Protein AF-A0A0K9PH12-F1 (afdb_monomer)

Structure (mmCIF, N/CA/C/O backbone):
data_AF-A0A0K9PH12-F1
#
_entry.id   AF-A0A0K9PH12-F1
#
loop_
_atom_site.group_PDB
_atom_site.id
_atom_site.type_symbol
_atom_site.la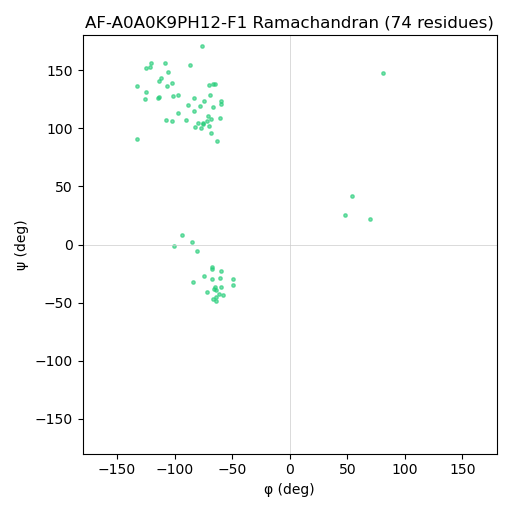bel_atom_id
_atom_site.label_alt_id
_atom_site.label_comp_id
_atom_site.label_asym_id
_atom_site.label_entity_id
_atom_site.label_seq_id
_atom_site.pdbx_PDB_ins_code
_atom_site.Cartn_x
_atom_site.Cartn_y
_atom_site.Cartn_z
_atom_site.occupancy
_atom_site.B_iso_or_equiv
_atom_site.auth_seq_id
_atom_site.auth_comp_id
_atom_site.auth_asym_id
_atom_site.auth_atom_id
_atom_site.pdbx_PDB_model_num
ATOM 1 N N . MET A 1 1 ? -19.606 5.828 20.224 1.00 58.03 1 MET A N 1
ATOM 2 C CA . MET A 1 1 ? -18.947 4.508 20.294 1.00 58.03 1 MET A CA 1
ATOM 3 C C . MET A 1 1 ? -17.628 4.657 19.556 1.00 58.03 1 MET A C 1
ATOM 5 O O . MET A 1 1 ? -17.654 5.205 18.464 1.00 58.03 1 MET A O 1
ATOM 9 N N . VAL A 1 2 ? -16.490 4.338 20.174 1.00 69.06 2 VAL A N 1
ATOM 10 C CA . VAL A 1 2 ? -15.186 4.443 19.496 1.00 69.06 2 VAL A 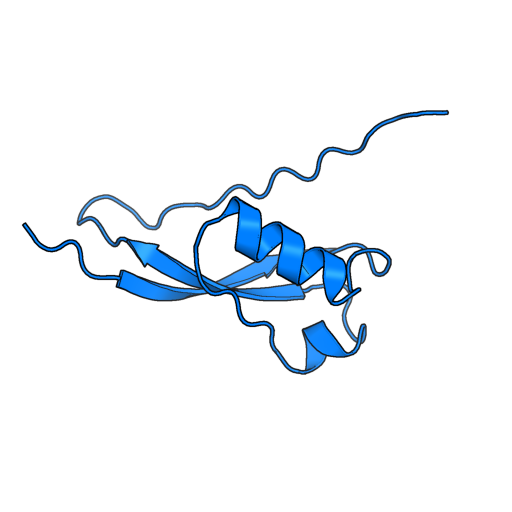CA 1
ATOM 11 C C . VAL A 1 2 ? -15.002 3.166 18.685 1.00 69.06 2 VAL A C 1
ATOM 13 O O . VAL A 1 2 ? -14.944 2.093 19.279 1.00 69.06 2 VAL A O 1
ATOM 16 N N . VAL A 1 3 ? -14.958 3.275 17.357 1.00 68.12 3 VAL A N 1
ATOM 17 C CA . VAL A 1 3 ? -14.656 2.132 16.486 1.00 68.12 3 VAL A CA 1
ATOM 18 C C . VAL A 1 3 ? -13.140 1.913 16.523 1.00 68.12 3 VAL A C 1
ATOM 20 O O . VAL A 1 3 ? -12.391 2.843 16.204 1.00 68.12 3 VAL A O 1
ATOM 23 N N . PRO A 1 4 ? -12.652 0.746 16.977 1.00 73.88 4 PRO A N 1
ATOM 24 C CA . PRO A 1 4 ? -11.221 0.488 17.037 1.00 73.88 4 PRO A CA 1
ATOM 25 C C . PRO A 1 4 ? -10.629 0.457 15.622 1.00 73.88 4 PRO A C 1
ATOM 27 O O . PRO A 1 4 ? -11.214 -0.123 14.707 1.00 73.88 4 PRO A O 1
ATOM 30 N N . LYS A 1 5 ? -9.453 1.073 15.446 1.00 76.62 5 LYS A N 1
ATOM 31 C CA . LYS A 1 5 ? -8.678 0.998 14.200 1.00 76.62 5 LYS A CA 1
ATOM 32 C C . LYS A 1 5 ? -7.537 0.006 14.365 1.00 76.62 5 LYS A C 1
ATOM 34 O O . LYS A 1 5 ? -6.756 0.137 15.309 1.00 76.62 5 LYS A O 1
ATOM 39 N N . LEU A 1 6 ? -7.423 -0.952 13.449 1.00 80.06 6 LEU A N 1
ATOM 40 C CA . LEU A 1 6 ? -6.326 -1.919 13.429 1.00 80.06 6 LEU A CA 1
ATOM 41 C C . LEU A 1 6 ? -5.415 -1.699 12.216 1.00 80.06 6 LEU A C 1
ATOM 43 O O . LEU A 1 6 ? -5.905 -1.377 11.131 1.00 80.06 6 LEU A O 1
ATOM 47 N N . PRO A 1 7 ? -4.094 -1.884 12.381 1.00 82.88 7 PRO A N 1
ATOM 48 C CA . PRO A 1 7 ? -3.167 -1.906 11.263 1.00 82.88 7 PRO A CA 1
ATOM 49 C C . PRO A 1 7 ? -3.307 -3.237 10.507 1.00 82.88 7 PRO A C 1
ATOM 51 O O . PRO A 1 7 ? -3.142 -4.306 11.094 1.00 82.88 7 PRO A O 1
ATOM 54 N N . VAL A 1 8 ? -3.595 -3.173 9.207 1.00 82.88 8 VAL A N 1
ATOM 55 C CA . VAL A 1 8 ? -3.772 -4.341 8.331 1.00 82.88 8 VAL A CA 1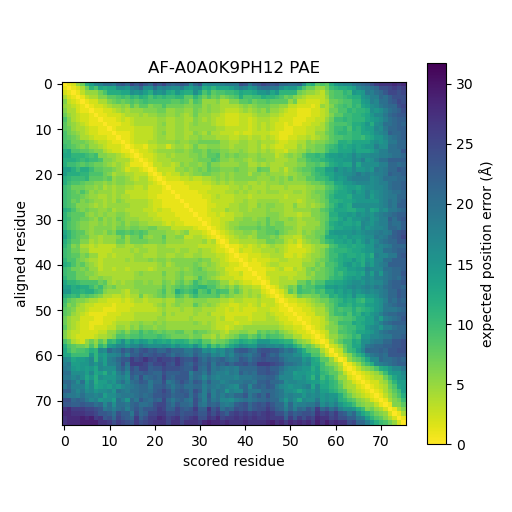
ATOM 56 C C . VAL A 1 8 ? -2.838 -4.227 7.133 1.00 82.88 8 VAL A C 1
ATOM 58 O O . VAL A 1 8 ? -2.787 -3.187 6.477 1.00 82.88 8 VAL A O 1
ATOM 61 N N . TRP A 1 9 ? -2.106 -5.305 6.848 1.00 84.12 9 TRP A N 1
ATOM 62 C CA . TRP A 1 9 ? -1.337 -5.441 5.614 1.00 84.12 9 TRP A CA 1
ATOM 63 C C . TRP A 1 9 ? -2.242 -5.940 4.490 1.00 84.12 9 TRP A C 1
ATOM 65 O O . TRP A 1 9 ? -2.904 -6.969 4.620 1.00 84.12 9 TRP A O 1
ATOM 75 N N . VAL A 1 10 ? -2.259 -5.200 3.389 1.00 82.44 10 VAL A N 1
ATOM 76 C CA . VAL A 1 10 ? -3.000 -5.501 2.167 1.00 82.44 10 VAL A CA 1
ATOM 77 C C . VAL A 1 10 ? -1.995 -5.763 1.058 1.00 82.44 10 VAL A C 1
ATOM 79 O O . VAL A 1 10 ? -1.133 -4.931 0.785 1.00 82.44 10 VAL A O 1
ATOM 82 N N . MET A 1 11 ? -2.127 -6.916 0.410 1.00 84.44 11 MET A N 1
ATOM 83 C CA . MET A 1 11 ? -1.305 -7.292 -0.732 1.00 84.44 11 MET A CA 1
ATOM 84 C C . MET A 1 11 ? -2.039 -6.969 -2.032 1.00 84.44 11 MET A C 1
ATOM 86 O O . MET A 1 11 ? -3.188 -7.369 -2.229 1.00 84.44 11 MET A O 1
ATOM 90 N N . LEU A 1 12 ? -1.364 -6.256 -2.923 1.00 82.75 12 LEU A N 1
ATOM 91 C CA . LEU A 1 12 ? -1.809 -5.957 -4.274 1.00 82.75 12 LEU A CA 1
ATOM 92 C C . LEU A 1 12 ? -1.078 -6.877 -5.233 1.00 82.75 12 LEU A C 1
ATOM 94 O O . LEU A 1 12 ? 0.115 -6.712 -5.490 1.00 82.75 12 LEU A O 1
ATOM 98 N N . PHE A 1 13 ? -1.809 -7.858 -5.748 1.00 80.56 13 PHE A N 1
ATOM 99 C CA . PHE A 1 13 ? -1.269 -8.799 -6.712 1.00 80.56 13 PHE A CA 1
ATOM 100 C C . PHE A 1 13 ? -1.017 -8.122 -8.057 1.00 80.56 13 PHE A C 1
ATOM 102 O O . PHE A 1 13 ? -1.872 -7.379 -8.542 1.00 80.56 13 PHE A O 1
ATOM 109 N N . MET A 1 14 ? 0.131 -8.420 -8.671 1.00 83.00 14 MET A N 1
ATOM 110 C CA . MET A 1 14 ? 0.516 -7.899 -9.990 1.00 83.00 14 MET A CA 1
ATOM 111 C C . MET A 1 14 ? 0.462 -6.362 -10.071 1.00 83.00 14 MET A C 1
ATOM 113 O O . MET A 1 14 ? -0.018 -5.792 -11.054 1.00 83.00 14 MET A O 1
ATOM 117 N N . PHE A 1 15 ? 0.931 -5.680 -9.024 1.00 82.12 15 PHE A N 1
ATOM 118 C CA . PHE A 1 15 ? 0.922 -4.227 -8.954 1.00 82.12 15 PHE A CA 1
ATOM 119 C C . PHE A 1 15 ? 1.886 -3.631 -9.999 1.00 82.12 15 PHE A C 1
ATOM 121 O O . PHE A 1 15 ? 3.091 -3.889 -9.939 1.00 82.12 15 PHE A O 1
ATOM 128 N N . PRO A 1 16 ? 1.400 -2.834 -10.971 1.00 79.50 16 PRO A N 1
ATOM 129 C CA . PRO A 1 16 ? 2.214 -2.402 -12.104 1.00 79.50 16 PRO A CA 1
ATOM 130 C C . PRO A 1 16 ? 3.451 -1.618 -11.668 1.00 79.50 16 PRO A C 1
ATOM 132 O O . PRO A 1 16 ? 3.298 -0.561 -11.072 1.00 79.50 16 PRO A O 1
ATOM 135 N N . ASN A 1 17 ? 4.656 -2.053 -12.058 1.00 74.94 17 ASN A N 1
ATOM 136 C CA . ASN A 1 17 ? 5.941 -1.421 -11.694 1.00 74.94 17 ASN A CA 1
ATOM 137 C C . ASN A 1 17 ? 5.998 0.105 -11.916 1.00 74.94 17 ASN A C 1
ATOM 139 O O . ASN A 1 17 ? 6.683 0.814 -11.190 1.00 74.94 17 ASN A O 1
ATOM 143 N N . LYS A 1 18 ? 5.247 0.630 -12.893 1.00 74.75 18 LYS A N 1
ATOM 144 C CA . LYS A 1 18 ? 5.142 2.077 -13.167 1.00 74.75 18 LYS A CA 1
ATOM 145 C C . LYS A 1 18 ? 4.436 2.870 -12.056 1.00 74.75 18 LYS A C 1
ATOM 147 O O . LYS A 1 18 ? 4.600 4.075 -11.975 1.00 74.75 18 LYS A O 1
ATOM 152 N N . LEU A 1 19 ? 3.643 2.204 -11.222 1.00 75.56 19 LEU A N 1
ATOM 153 C CA . LEU A 1 19 ? 2.891 2.787 -10.107 1.00 75.56 19 LEU A CA 1
ATOM 154 C C . LEU A 1 19 ? 3.656 2.718 -8.775 1.00 75.56 19 LEU A C 1
ATOM 156 O O . LEU A 1 19 ? 3.105 3.035 -7.728 1.00 75.56 19 LEU A O 1
ATOM 160 N N . TRP A 1 20 ? 4.925 2.308 -8.801 1.00 75.81 20 TRP A N 1
ATOM 161 C CA . TRP A 1 20 ? 5.774 2.184 -7.610 1.00 75.81 20 TRP A CA 1
ATOM 162 C C . TRP A 1 20 ? 6.450 3.494 -7.204 1.00 75.81 20 TRP A C 1
ATOM 164 O O . TRP A 1 20 ? 7.231 3.545 -6.256 1.00 75.81 20 TRP A O 1
ATOM 174 N N . GLU A 1 21 ? 6.163 4.573 -7.922 1.00 78.94 21 GLU A N 1
ATOM 175 C CA . GLU A 1 21 ? 6.658 5.897 -7.589 1.00 78.94 21 GLU A CA 1
ATOM 176 C C . GLU A 1 21 ? 6.039 6.372 -6.268 1.00 78.94 21 GLU A C 1
ATOM 178 O O . GLU A 1 21 ? 4.836 6.225 -6.045 1.00 78.94 21 GLU A O 1
ATOM 183 N N . MET A 1 22 ? 6.850 6.993 -5.404 1.00 73.00 22 MET A N 1
ATOM 184 C CA . MET A 1 22 ? 6.393 7.576 -4.131 1.00 73.00 22 MET A CA 1
ATOM 185 C C . MET A 1 22 ? 5.163 8.481 -4.303 1.00 73.00 22 MET A C 1
ATOM 187 O O . MET A 1 22 ? 4.282 8.484 -3.448 1.00 73.00 22 MET A O 1
ATOM 191 N N . GLU A 1 23 ? 5.063 9.199 -5.428 1.00 81.81 23 GLU A N 1
ATOM 192 C CA . GLU A 1 23 ? 3.902 10.037 -5.747 1.00 81.81 23 GLU A CA 1
ATOM 193 C C . GLU A 1 23 ? 2.596 9.230 -5.814 1.00 81.81 23 GLU A C 1
ATOM 195 O O . GLU A 1 23 ? 1.552 9.704 -5.365 1.00 81.81 23 GLU A O 1
ATOM 200 N N . THR A 1 24 ? 2.643 7.994 -6.315 1.00 81.50 24 THR A N 1
ATOM 201 C CA . THR A 1 24 ? 1.467 7.120 -6.359 1.00 81.50 24 THR A CA 1
ATOM 202 C C . THR A 1 24 ? 0.997 6.798 -4.948 1.00 81.50 24 THR A C 1
ATOM 204 O O . THR A 1 24 ? -0.181 6.973 -4.642 1.00 81.50 24 THR A O 1
ATOM 207 N N . PHE A 1 25 ? 1.904 6.396 -4.057 1.00 77.31 25 PHE A N 1
ATOM 208 C CA . PHE A 1 25 ? 1.545 6.080 -2.674 1.00 77.31 25 PHE A CA 1
ATOM 209 C C . PHE A 1 25 ? 1.050 7.309 -1.901 1.00 77.31 25 PHE A C 1
ATOM 211 O O . PHE A 1 25 ? 0.091 7.193 -1.137 1.00 77.31 25 PHE A O 1
ATOM 218 N N . GLU A 1 26 ? 1.616 8.494 -2.145 1.00 80.25 26 GLU A N 1
ATOM 219 C CA . GLU A 1 26 ? 1.110 9.750 -1.574 1.00 80.25 26 GLU A CA 1
ATOM 220 C C . GLU A 1 26 ? -0.291 10.108 -2.101 1.00 80.25 26 GLU A C 1
ATOM 222 O O . GLU A 1 26 ? -1.156 10.525 -1.328 1.00 80.25 26 GLU A O 1
ATOM 227 N N . ARG A 1 27 ? -0.583 9.870 -3.387 1.00 81.75 27 ARG A N 1
ATOM 228 C CA . ARG A 1 27 ? -1.943 10.036 -3.931 1.00 81.75 27 ARG A CA 1
ATOM 229 C C . ARG A 1 27 ? -2.932 9.061 -3.300 1.00 81.75 27 ARG A C 1
ATOM 231 O O . ARG A 1 27 ? -4.018 9.481 -2.908 1.00 81.75 27 ARG A O 1
ATOM 238 N N . VAL A 1 28 ? -2.569 7.785 -3.156 1.00 77.75 28 VAL A N 1
ATOM 239 C CA . VAL A 1 28 ? -3.432 6.793 -2.486 1.00 77.75 28 VAL A CA 1
ATOM 240 C C . VAL A 1 28 ? -3.672 7.208 -1.032 1.00 77.75 28 VAL A C 1
ATOM 242 O O . VAL A 1 28 ? -4.812 7.181 -0.571 1.00 77.75 28 VAL A O 1
ATOM 245 N N . ARG A 1 29 ? -2.636 7.680 -0.328 1.00 75.69 29 ARG A N 1
ATOM 246 C CA . ARG A 1 29 ? -2.749 8.214 1.036 1.00 75.69 29 ARG A CA 1
ATOM 247 C C . ARG A 1 29 ? -3.722 9.390 1.107 1.00 75.69 29 ARG A C 1
ATOM 249 O O . ARG A 1 29 ? -4.536 9.443 2.025 1.00 75.69 29 ARG A O 1
ATOM 256 N N . SER A 1 30 ? -3.653 10.307 0.143 1.00 78.00 30 SER A N 1
ATOM 257 C CA . SER A 1 30 ? -4.566 11.450 0.058 1.00 78.00 30 SER A CA 1
ATOM 258 C C . SER A 1 30 ? -6.013 11.021 -0.183 1.00 78.00 30 SER A C 1
ATOM 260 O O . SER A 1 30 ? -6.909 11.626 0.392 1.00 78.00 30 SER A O 1
ATOM 262 N N . ILE A 1 31 ? -6.250 10.005 -1.018 1.00 79.31 31 ILE A N 1
ATOM 263 C CA . ILE A 1 31 ? -7.602 9.516 -1.339 1.00 79.31 31 ILE A CA 1
ATOM 264 C C . ILE A 1 31 ? -8.218 8.769 -0.156 1.00 79.31 31 ILE A C 1
ATOM 266 O O . ILE A 1 31 ? -9.407 8.912 0.109 1.00 79.31 31 ILE A O 1
ATOM 270 N N . LEU A 1 32 ? -7.425 7.959 0.547 1.00 71.81 32 LEU A N 1
ATOM 271 C CA . LEU A 1 32 ? -7.913 7.167 1.676 1.00 71.81 32 LEU A CA 1
ATOM 272 C C . LEU A 1 32 ? -8.025 7.974 2.976 1.00 71.81 32 LEU A C 1
ATOM 274 O O . LEU A 1 32 ? -8.458 7.415 3.984 1.00 71.81 32 LEU A O 1
ATOM 278 N N . GLU A 1 33 ? -7.571 9.234 2.985 1.00 78.19 33 GLU A N 1
ATOM 279 C CA . GLU A 1 33 ? -7.483 10.101 4.174 1.00 78.19 33 GLU A CA 1
ATOM 280 C C . GLU A 1 33 ? -6.830 9.401 5.385 1.00 78.19 33 GLU A C 1
ATOM 282 O O . GLU A 1 33 ? -7.051 9.736 6.549 1.00 78.19 33 GLU A O 1
ATOM 287 N N . THR A 1 34 ? -5.999 8.396 5.105 1.00 71.44 34 THR A N 1
ATOM 288 C CA . THR A 1 34 ? -5.461 7.456 6.083 1.00 71.44 34 THR A CA 1
ATOM 289 C C . THR A 1 34 ? -3.962 7.337 5.859 1.00 71.44 34 THR A C 1
ATOM 291 O O . THR A 1 34 ? -3.529 7.226 4.712 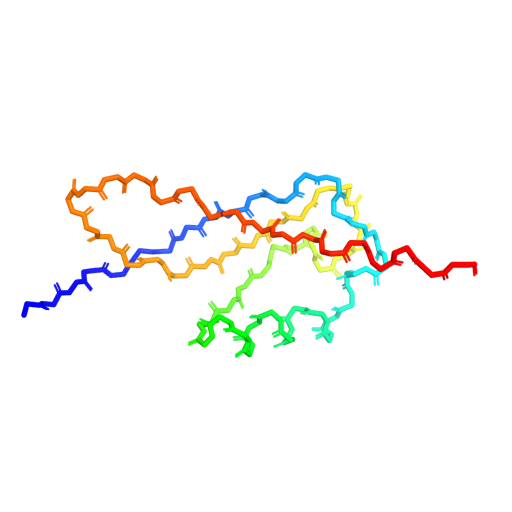1.00 71.44 34 THR A O 1
ATOM 294 N N . PRO A 1 35 ? -3.132 7.340 6.917 1.00 73.12 35 PRO A N 1
ATOM 295 C CA . PRO A 1 35 ? -1.708 7.085 6.773 1.00 73.12 35 PRO A CA 1
ATOM 296 C C . PRO A 1 35 ? -1.468 5.704 6.163 1.00 73.12 35 PRO A C 1
ATOM 298 O O . PRO A 1 35 ? -1.854 4.688 6.742 1.00 73.12 35 PRO A O 1
ATOM 301 N N . ILE A 1 36 ? -0.794 5.689 5.019 1.00 79.06 36 ILE A N 1
ATOM 302 C CA . ILE A 1 36 ? -0.362 4.474 4.343 1.00 79.06 36 ILE A CA 1
ATOM 303 C C . ILE A 1 36 ? 1.126 4.271 4.609 1.00 79.06 36 ILE A C 1
ATOM 305 O O . ILE A 1 36 ? 1.901 5.229 4.578 1.00 79.06 36 ILE A O 1
ATOM 309 N N . LYS A 1 37 ? 1.531 3.027 4.868 1.00 83.94 37 LYS A N 1
ATOM 310 C CA . LYS A 1 37 ? 2.940 2.620 4.792 1.00 83.94 37 LYS A CA 1
ATOM 311 C C . LYS A 1 37 ? 3.088 1.511 3.765 1.00 83.94 37 LYS A C 1
ATOM 313 O O . LYS A 1 37 ? 2.138 0.795 3.485 1.00 83.94 37 LYS A O 1
ATOM 318 N N . VAL A 1 38 ? 4.288 1.371 3.237 1.00 84.31 38 VAL A N 1
ATOM 319 C CA . VAL A 1 38 ? 4.667 0.304 2.314 1.00 84.31 38 VAL A CA 1
ATOM 320 C C . VAL A 1 38 ? 5.872 -0.424 2.885 1.00 84.31 38 VAL A C 1
ATOM 322 O O . VAL A 1 38 ? 6.636 0.157 3.667 1.00 84.31 38 VAL A O 1
ATOM 325 N N . ASP A 1 39 ? 6.020 -1.699 2.554 1.00 83.38 39 ASP A N 1
ATOM 326 C CA . ASP A 1 39 ? 7.173 -2.473 2.994 1.00 83.38 39 ASP A CA 1
ATOM 327 C C . ASP A 1 39 ? 8.438 -2.109 2.182 1.00 83.38 39 ASP A C 1
ATOM 329 O O . ASP A 1 39 ? 8.412 -1.370 1.192 1.00 83.38 39 ASP A O 1
ATOM 333 N N . GLY A 1 40 ? 9.593 -2.607 2.623 1.00 79.19 40 GLY A N 1
ATOM 334 C CA . GLY A 1 40 ? 10.864 -2.298 1.971 1.0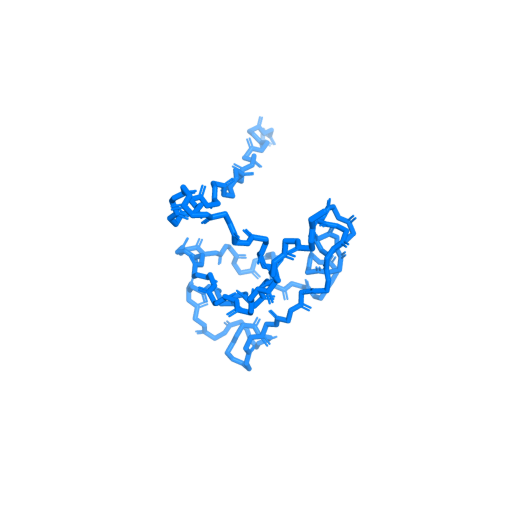0 79.19 40 GLY A CA 1
ATOM 335 C C . GLY A 1 40 ? 10.986 -2.889 0.564 1.00 79.19 40 GLY A C 1
ATOM 336 O O . GLY A 1 40 ? 11.690 -2.303 -0.262 1.00 79.19 40 GLY A O 1
ATOM 337 N N . ALA A 1 41 ? 10.345 -4.028 0.280 1.00 80.62 41 ALA A N 1
ATOM 338 C CA . ALA A 1 41 ? 10.288 -4.567 -1.073 1.00 80.62 41 ALA A CA 1
ATOM 339 C C . ALA A 1 41 ? 9.475 -3.633 -1.970 1.00 80.62 41 ALA A C 1
ATOM 341 O O . ALA A 1 41 ? 10.007 -3.246 -3.011 1.00 80.62 41 ALA A O 1
ATOM 342 N N . THR A 1 42 ? 8.300 -3.187 -1.499 1.00 80.00 42 THR A N 1
ATOM 343 C CA . THR A 1 42 ? 7.362 -2.264 -2.168 1.00 80.00 42 THR A CA 1
ATOM 344 C C . THR A 1 42 ? 7.961 -0.889 -2.472 1.00 80.00 42 THR A C 1
ATOM 346 O O . THR A 1 42 ? 7.614 -0.243 -3.447 1.00 80.00 42 THR A O 1
ATOM 349 N N . ILE A 1 43 ? 8.919 -0.410 -1.684 1.00 78.12 43 ILE A N 1
ATOM 350 C CA . ILE A 1 43 ? 9.617 0.850 -2.007 1.00 78.12 43 ILE A CA 1
ATOM 351 C C . ILE A 1 43 ? 10.608 0.668 -3.167 1.00 78.12 43 ILE A C 1
ATOM 353 O O . ILE A 1 43 ? 10.938 1.619 -3.871 1.00 78.12 43 ILE A O 1
ATOM 357 N N . ARG A 1 44 ? 11.129 -0.548 -3.356 1.00 77.75 44 ARG A N 1
ATOM 358 C CA . ARG A 1 44 ? 12.269 -0.813 -4.243 1.00 77.75 44 ARG A CA 1
ATOM 359 C C . ARG A 1 44 ? 11.900 -1.390 -5.609 1.00 77.75 44 ARG A C 1
ATOM 361 O O . ARG A 1 44 ? 12.808 -1.618 -6.401 1.00 77.75 44 ARG A O 1
ATOM 368 N N . GLY A 1 45 ? 10.625 -1.644 -5.902 1.00 76.06 45 GLY A N 1
ATOM 369 C CA . GLY A 1 45 ? 10.242 -2.199 -7.210 1.00 76.06 45 GLY A CA 1
ATOM 370 C C . GLY A 1 45 ? 10.681 -3.643 -7.427 1.00 76.06 45 GLY A C 1
ATOM 371 O O . GLY A 1 45 ? 10.874 -4.034 -8.574 1.00 76.06 45 GLY A O 1
ATOM 372 N N . ILE A 1 46 ? 10.945 -4.402 -6.356 1.00 75.62 46 ILE A N 1
ATOM 373 C CA . ILE A 1 46 ? 11.634 -5.702 -6.463 1.00 75.62 46 ILE A CA 1
ATOM 374 C C . ILE A 1 46 ? 10.667 -6.842 -6.808 1.00 75.62 46 ILE A C 1
ATOM 376 O O . ILE A 1 46 ? 11.069 -7.788 -7.483 1.00 75.62 46 ILE A O 1
ATOM 380 N N . ASP A 1 47 ? 9.416 -6.763 -6.354 1.00 75.62 47 ASP A N 1
ATOM 381 C CA . ASP A 1 47 ? 8.397 -7.792 -6.572 1.00 75.62 47 ASP A CA 1
ATOM 382 C C . ASP A 1 47 ? 7.339 -7.300 -7.572 1.00 75.62 47 ASP A C 1
ATOM 384 O O . ASP A 1 47 ? 7.126 -6.107 -7.765 1.00 75.62 47 ASP A O 1
ATOM 388 N N . THR A 1 48 ? 6.667 -8.245 -8.213 1.00 77.44 48 THR A N 1
ATOM 389 C CA . THR A 1 48 ? 5.414 -8.040 -8.942 1.00 77.44 48 THR A CA 1
ATOM 390 C C . THR A 1 48 ? 4.234 -7.684 -8.038 1.00 77.44 48 THR A C 1
ATOM 392 O O . THR A 1 48 ? 3.234 -7.172 -8.533 1.00 7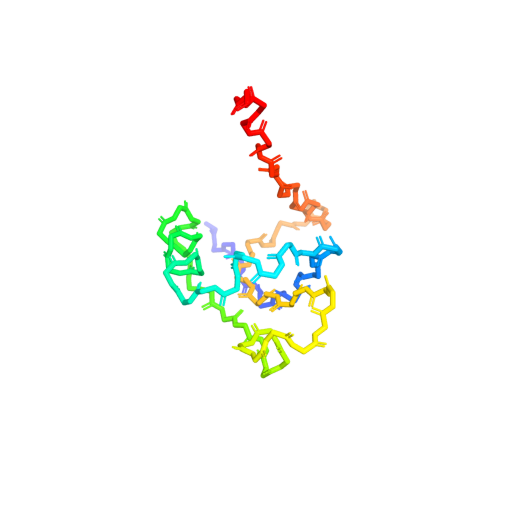7.44 48 THR A O 1
ATOM 395 N N . ASN A 1 49 ? 4.315 -7.959 -6.736 1.00 83.00 49 ASN A N 1
ATOM 396 C CA . ASN A 1 49 ? 3.278 -7.628 -5.762 1.00 83.00 49 ASN A CA 1
ATOM 397 C C . ASN A 1 49 ? 3.697 -6.436 -4.896 1.00 83.00 49 ASN A C 1
ATOM 399 O O . ASN A 1 49 ? 4.875 -6.272 -4.593 1.00 83.00 49 ASN A O 1
ATOM 403 N N . ALA A 1 50 ? 2.725 -5.633 -4.465 1.00 83.19 50 AL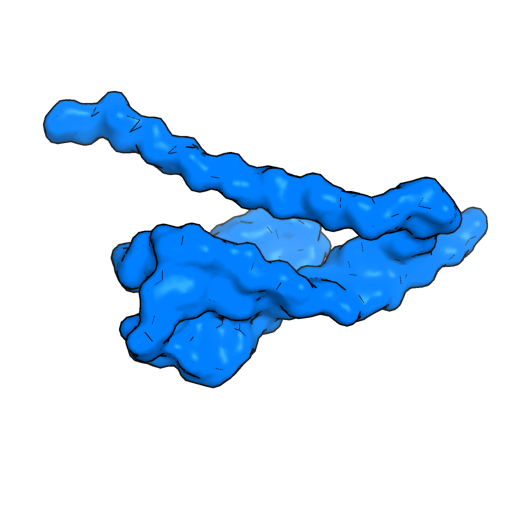A A N 1
ATOM 404 C CA . ALA A 1 50 ? 2.949 -4.550 -3.510 1.00 83.19 50 ALA A CA 1
ATOM 405 C C . ALA A 1 50 ? 2.236 -4.837 -2.188 1.00 83.19 50 ALA A C 1
ATOM 407 O O . ALA A 1 50 ? 1.104 -5.314 -2.177 1.00 83.19 50 ALA A O 1
ATOM 408 N N . GLU A 1 51 ? 2.871 -4.504 -1.073 1.00 84.88 51 GLU A N 1
ATOM 409 C CA . GLU A 1 51 ? 2.310 -4.618 0.267 1.00 84.88 51 GLU A CA 1
ATOM 410 C C . GLU A 1 51 ? 2.112 -3.237 0.880 1.00 84.88 51 GLU A C 1
ATOM 412 O O . GLU A 1 51 ? 3.026 -2.410 0.961 1.00 84.88 51 GLU A O 1
ATOM 417 N N . ILE A 1 52 ? 0.886 -2.995 1.334 1.00 85.81 52 ILE A N 1
ATOM 418 C CA . ILE A 1 52 ? 0.446 -1.711 1.855 1.00 85.81 52 ILE A CA 1
ATOM 419 C C . ILE A 1 52 ? -0.139 -1.914 3.248 1.00 85.81 52 ILE A C 1
ATOM 421 O O . ILE A 1 52 ? -1.071 -2.690 3.435 1.00 85.81 52 ILE A O 1
ATOM 425 N N . LEU A 1 53 ? 0.374 -1.186 4.232 1.00 83.75 53 LEU A N 1
ATOM 426 C CA . LEU A 1 53 ? -0.205 -1.110 5.563 1.00 83.75 53 LEU A CA 1
ATOM 427 C C . LEU A 1 53 ? -1.234 0.021 5.616 1.00 83.75 53 LEU A C 1
ATOM 429 O O . LEU A 1 53 ? -0.884 1.193 5.440 1.00 83.75 53 LEU A O 1
ATOM 433 N N . VAL A 1 54 ? -2.478 -0.332 5.926 1.00 82.38 54 VAL A N 1
ATOM 434 C CA . VAL A 1 54 ? -3.602 0.596 6.107 1.00 82.38 54 VAL A CA 1
ATOM 435 C C . VAL A 1 54 ? -4.192 0.467 7.510 1.00 82.38 54 VAL A C 1
ATOM 437 O O . VAL A 1 54 ? -4.108 -0.587 8.139 1.00 82.38 54 VAL A O 1
ATOM 440 N N . TRP A 1 55 ? -4.796 1.542 8.015 1.00 79.56 55 TRP A N 1
ATOM 441 C CA . TRP A 1 55 ? -5.561 1.511 9.263 1.00 79.56 55 TRP A CA 1
ATOM 442 C C . TRP A 1 55 ? -7.039 1.344 8.944 1.00 79.56 55 TRP A C 1
ATOM 444 O O . TRP A 1 55 ? -7.649 2.241 8.369 1.00 79.56 55 TRP A O 1
ATOM 454 N N . MET A 1 56 ? -7.608 0.205 9.320 1.00 75.81 56 MET A N 1
ATOM 455 C CA . MET A 1 56 ? -9.005 -0.117 9.043 1.00 75.81 56 MET A CA 1
ATOM 456 C C . MET A 1 56 ? -9.835 -0.016 10.314 1.00 75.81 56 MET A C 1
ATOM 458 O O . MET A 1 56 ? -9.411 -0.474 11.375 1.00 75.81 56 MET A O 1
ATOM 462 N N . GLU A 1 57 ? -11.012 0.589 10.197 1.00 77.81 57 GLU A N 1
ATOM 463 C CA . GLU A 1 57 ? -12.042 0.533 11.229 1.00 77.81 57 GLU A CA 1
ATOM 464 C C . GLU A 1 57 ? -12.595 -0.888 11.298 1.00 77.81 57 GLU A C 1
ATOM 466 O O . GLU A 1 57 ? -12.931 -1.482 10.273 1.00 77.81 57 GLU A O 1
ATOM 471 N N . VAL A 1 58 ? -12.626 -1.449 12.505 1.00 68.81 58 VAL A N 1
ATOM 472 C CA . VAL A 1 58 ? -13.076 -2.820 12.736 1.00 68.81 58 VAL A CA 1
ATOM 473 C C . VAL A 1 58 ? -14.438 -2.776 13.408 1.00 68.81 58 VAL A C 1
ATOM 475 O O . VAL A 1 58 ? -14.557 -2.429 14.584 1.00 68.81 58 VAL A O 1
ATOM 478 N N . ASP A 1 59 ? -15.454 -3.122 12.628 1.00 65.69 59 ASP A N 1
ATOM 479 C CA . ASP A 1 59 ? -16.786 -3.488 13.095 1.00 65.69 59 ASP A CA 1
ATOM 480 C C . ASP A 1 59 ? -16.801 -5.000 13.414 1.00 65.69 59 ASP A C 1
ATOM 482 O O . ASP A 1 59 ? -15.997 -5.778 12.900 1.00 65.69 59 ASP A O 1
ATOM 486 N N . VAL A 1 60 ? -17.702 -5.412 14.303 1.00 56.97 60 VAL A N 1
ATOM 487 C CA . VAL A 1 60 ? -18.038 -6.808 14.611 1.00 56.97 60 VAL A CA 1
ATOM 488 C C . VAL A 1 60 ? -18.547 -7.552 13.359 1.00 56.97 60 VAL A C 1
ATOM 490 O O . VAL A 1 60 ? -18.446 -8.779 13.284 1.00 56.97 60 VAL A O 1
ATOM 493 N N . GLU A 1 61 ? -19.048 -6.827 12.355 1.00 60.59 61 GLU A N 1
ATOM 494 C CA . GLU A 1 61 ? -19.390 -7.330 11.026 1.00 60.59 61 GLU A CA 1
ATOM 495 C C . GLU A 1 61 ? -18.194 -7.235 10.049 1.00 60.59 61 GLU A C 1
ATOM 497 O O . GLU A 1 61 ? -17.883 -6.175 9.521 1.00 60.59 61 GLU A O 1
ATOM 502 N N . TYR A 1 62 ? -17.599 -8.391 9.727 1.00 52.41 62 TYR A N 1
ATOM 503 C CA . TYR A 1 62 ? -16.678 -8.665 8.603 1.00 52.41 62 TYR A CA 1
ATOM 504 C C . TYR A 1 62 ? -15.177 -8.309 8.698 1.00 52.41 62 TYR A C 1
ATOM 506 O O . TYR A 1 62 ? -14.780 -7.254 9.186 1.00 52.41 62 TYR A O 1
ATOM 514 N N . PRO A 1 63 ? -14.315 -9.120 8.036 1.00 48.12 63 PRO A N 1
ATOM 515 C CA . PRO A 1 63 ? -13.134 -8.596 7.364 1.00 48.12 63 PRO A CA 1
ATOM 516 C C . PRO A 1 63 ? -13.583 -7.821 6.112 1.00 48.12 63 PRO A C 1
ATOM 518 O O . PRO A 1 63 ? -14.079 -8.400 5.141 1.00 48.12 63 PRO A O 1
ATOM 521 N N . LEU A 1 64 ? -13.429 -6.497 6.130 1.00 51.72 64 LEU A N 1
ATOM 522 C CA . LEU A 1 64 ? -13.685 -5.638 4.973 1.00 51.72 64 LEU A CA 1
ATOM 523 C C . LEU A 1 64 ? -12.753 -6.038 3.818 1.00 51.72 64 LEU A C 1
ATOM 525 O O . LEU A 1 64 ? -11.548 -5.802 3.849 1.00 51.72 64 LEU A O 1
ATOM 529 N N . THR A 1 65 ? -13.312 -6.644 2.771 1.00 46.97 65 THR A N 1
ATOM 530 C CA . THR A 1 65 ? -12.593 -6.829 1.506 1.00 46.97 65 THR A CA 1
ATOM 531 C C . THR A 1 65 ? -12.439 -5.460 0.847 1.00 46.97 65 THR A C 1
ATOM 533 O O . THR A 1 65 ? -13.391 -4.936 0.268 1.00 46.97 65 THR A O 1
ATOM 536 N N . VAL A 1 66 ? -11.251 -4.862 0.934 1.00 49.66 66 VAL A N 1
ATOM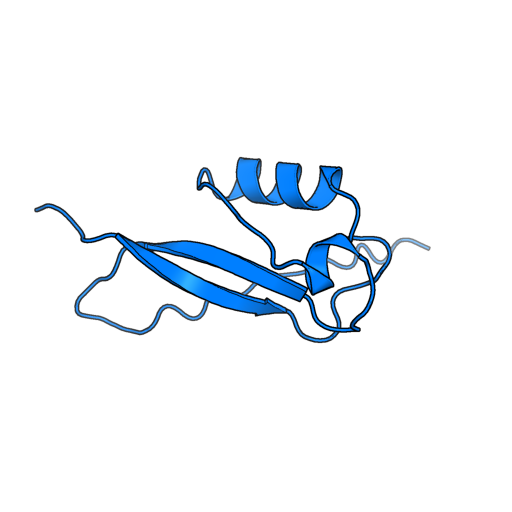 537 C CA . VAL A 1 66 ? -10.946 -3.595 0.256 1.00 49.66 66 VAL A CA 1
ATOM 538 C C . VAL A 1 66 ? -10.701 -3.887 -1.222 1.00 49.66 66 VAL A C 1
ATOM 540 O O . VAL A 1 66 ? -9.634 -4.355 -1.614 1.00 49.66 66 VAL A O 1
ATOM 543 N N . LYS A 1 67 ? -11.706 -3.641 -2.067 1.00 41.59 67 LYS A N 1
ATOM 544 C CA . LYS A 1 67 ? -11.542 -3.713 -3.524 1.00 41.59 67 LYS A CA 1
ATOM 545 C C . LYS A 1 67 ? -10.779 -2.480 -3.999 1.00 41.59 67 LYS A C 1
ATOM 547 O O . LYS A 1 67 ? -11.361 -1.404 -4.111 1.00 41.59 67 LYS A O 1
ATOM 552 N N . ILE A 1 68 ? -9.494 -2.636 -4.307 1.00 49.12 68 ILE A N 1
AT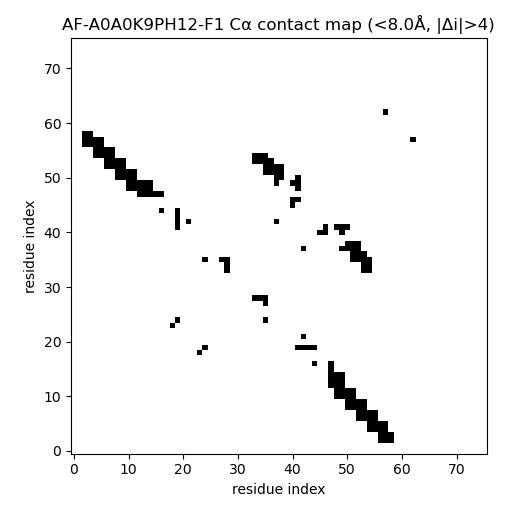OM 553 C CA . ILE A 1 68 ? -8.746 -1.606 -5.032 1.00 49.12 68 ILE A CA 1
ATOM 554 C C . ILE A 1 68 ? -9.091 -1.741 -6.514 1.00 49.12 68 ILE A C 1
ATOM 556 O O . ILE A 1 68 ? -8.660 -2.671 -7.191 1.00 49.12 68 ILE A O 1
ATOM 560 N N . LEU A 1 69 ? -9.928 -0.829 -7.003 1.00 41.69 69 LEU A N 1
ATOM 561 C CA . LEU A 1 69 ? -10.276 -0.741 -8.416 1.00 41.69 69 LEU A CA 1
ATOM 562 C C . LEU A 1 69 ? -9.171 0.029 -9.140 1.00 41.69 69 LEU A C 1
ATOM 564 O O . LEU A 1 69 ? -9.123 1.257 -9.086 1.00 41.69 69 LEU A O 1
ATOM 568 N N . VAL A 1 70 ? -8.289 -0.692 -9.831 1.00 49.62 70 VAL A N 1
ATOM 569 C CA . VAL A 1 70 ? -7.390 -0.081 -10.813 1.00 49.62 70 VAL A CA 1
ATOM 570 C C . VAL A 1 70 ? -8.230 0.221 -12.051 1.00 49.62 70 VAL A C 1
ATOM 572 O O . VAL A 1 70 ? -8.609 -0.686 -12.790 1.00 49.62 70 VAL A O 1
ATOM 575 N N . LYS A 1 71 ? -8.576 1.495 -12.263 1.00 42.59 71 LYS A N 1
ATOM 576 C CA . LYS A 1 71 ? -9.101 1.929 -13.559 1.00 42.59 71 LYS A CA 1
ATOM 577 C C . LYS A 1 71 ? -7.959 1.842 -14.567 1.00 42.59 71 LYS A C 1
ATOM 579 O O . LYS A 1 71 ? -7.030 2.642 -14.514 1.00 42.59 71 LYS A O 1
ATOM 584 N N . HIS A 1 72 ? -8.027 0.867 -15.464 1.00 45.56 72 HIS A N 1
ATOM 585 C CA . HIS A 1 72 ? -7.341 0.988 -16.738 1.00 45.56 72 HIS A CA 1
ATOM 586 C C . HIS A 1 72 ? -8.119 2.021 -17.547 1.00 45.56 72 HIS A C 1
ATOM 588 O O . HIS A 1 72 ? -9.239 1.755 -17.979 1.00 45.56 72 HIS A O 1
ATOM 594 N N . ASP A 1 73 ? -7.560 3.221 -17.690 1.00 51.25 73 ASP A N 1
ATOM 595 C CA . ASP A 1 73 ? -7.977 4.087 -18.783 1.00 51.25 73 ASP A CA 1
ATOM 596 C C . ASP A 1 73 ? -7.473 3.418 -20.065 1.00 51.25 73 ASP A C 1
ATOM 598 O O . ASP A 1 73 ? -6.306 3.540 -20.439 1.00 51.25 73 ASP A O 1
ATOM 602 N N . ASP A 1 74 ? -8.355 2.646 -20.700 1.00 54.06 74 ASP A N 1
ATOM 603 C CA . ASP A 1 74 ? -8.209 2.256 -22.096 1.00 54.06 74 ASP A CA 1
ATOM 604 C C . ASP A 1 74 ? -8.257 3.539 -22.932 1.00 54.06 74 ASP A C 1
ATOM 606 O O . ASP A 1 74 ? -9.327 3.989 -23.345 1.00 54.06 74 ASP A O 1
ATOM 610 N N . GLN A 1 75 ? -7.103 4.169 -23.150 1.00 43.50 75 GLN A N 1
ATOM 611 C CA . GLN A 1 75 ? -6.959 5.234 -24.137 1.00 43.50 75 GLN A CA 1
ATOM 612 C C . GLN A 1 75 ? -5.707 5.012 -25.000 1.00 43.50 75 GLN A C 1
ATOM 614 O O . GLN A 1 75 ? -4.621 5.470 -24.661 1.00 43.50 75 GLN A O 1
ATOM 619 N N . ILE A 1 76 ? -5.971 4.292 -26.104 1.00 41.56 76 ILE A N 1
ATOM 620 C CA . ILE A 1 76 ? -5.461 4.411 -27.492 1.00 41.56 76 ILE A CA 1
ATOM 621 C C . ILE A 1 76 ? -3.950 4.262 -27.712 1.00 41.56 76 ILE A C 1
ATOM 623 O O . ILE A 1 76 ? -3.188 5.209 -27.427 1.00 41.56 76 ILE A O 1
#

Organism: Zostera marina (NCBI:txid29655)

Secondary structure (DSSP, 8-state):
--PPEEEEEEEETT--GGG-SHHHHHHHHHHTTS--EE-HHHHTT-SSSEEEEEEEE--SS---------------

Nearest PDB structures (foldseek):
  6s4l-assembly1_D  TM=2.856E-01  e=9.510E+00  Homo sapiens

Sequence (76 aa):
MVVPKLPVWVMLFMFPNKLWEMETFERVRSILETPIKVDGATIRGIDTNAEILVWMEVDVEYPLTVKILVKHDDQI

Solvent-accessible surface area (backbone atoms only — not comparable to full-atom values): 4915 Å² total; per-residue (Å²): 134,86,70,54,69,44,85,42,80,46,76,38,78,71,40,58,74,88,61,48,46,70,67,45,55,52,50,52,24,63,74,66,77,40,78,65,48,63,46,77,54,36,66,64,65,73,52,57,49,34,45,37,36,38,70,42,75,54,56,98,77,65,86,79,81,80,80,82,79,78,78,75,80,88,73,134

Foldseek 3Di:
DDQDWDKDKDKAAQDPLVCLDPVNVVVVCVVVVWDKDWDPCSNVSNDSMTIIITIDGDDPPDDDPDDDDDDDPPDD

Radius of gyration: 13.89 Å; Cα contacts (8 Å, |Δi|>4): 89; chains: 1; bounding box: 32×20×48 Å

Mean predicted aligned error: 10.06 Å

pLDDT: mean 71.58, std 13.4, range [41.56, 85.81]